Protein AF-A0A562S3S8-F1 (afdb_monomer)

Sequence (73 aa):
MGTALVPLIPTVQWLHKVPLPRPDSSFVTQLIANAEHLPQTSRLRRASSEDARMAYGTKRPLGSVTARTRQVA

pLDDT: mean 73.82, std 10.88, range [53.75, 94.5]

Radius of gyration: 23.76 Å; Cα contacts (8 Å, |Δi|>4): 3; chains: 1; bounding box: 48×52×42 Å

Organism: NCBI:txid990078

Mean predicted aligned error: 17.97 Å

Solvent-accessible surface area (backbone atoms only — not comparable to full-atom values): 5273 Å² t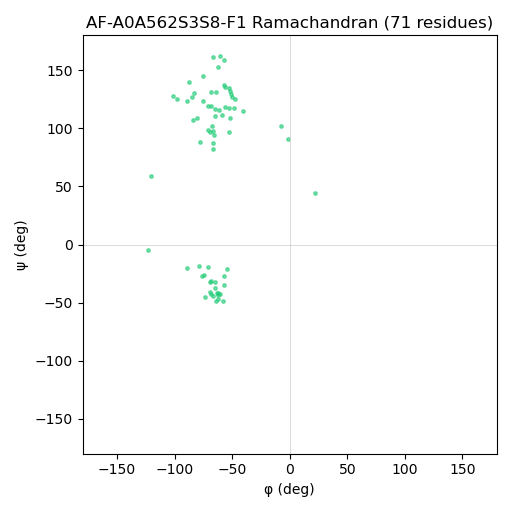otal; per-residue (Å²): 141,83,85,80,86,73,86,77,75,81,79,78,77,78,67,85,73,74,86,69,82,78,78,55,72,67,59,54,52,53,51,55,66,45,64,76,52,69,59,71,66,71,73,54,64,72,74,46,76,64,54,51,43,71,74,68,39,93,66,77,79,75,72,83,75,81,86,75,77,83,84,84,131

Structure (mmCIF, N/CA/C/O backbone):
data_AF-A0A562S3S8-F1
#
_entry.id   AF-A0A562S3S8-F1
#
loop_
_atom_site.group_PDB
_atom_site.id
_atom_site.type_symbol
_atom_site.label_atom_id
_atom_site.label_alt_id
_atom_site.label_comp_id
_atom_site.label_asym_id
_atom_site.label_entity_id
_atom_site.label_seq_id
_atom_site.pdbx_PDB_ins_code
_atom_site.Cartn_x
_atom_site.Cartn_y
_atom_site.Cartn_z
_atom_site.occupancy
_atom_site.B_iso_or_equiv
_atom_site.auth_seq_id
_atom_site.auth_comp_id
_atom_site.auth_asym_id
_atom_site.auth_atom_id
_atom_site.pdbx_PDB_model_num
ATOM 1 N N . MET A 1 1 ? 3.180 -40.004 -25.801 1.00 61.78 1 MET A N 1
ATOM 2 C CA . MET A 1 1 ? 2.998 -40.039 -24.335 1.00 61.78 1 MET A CA 1
ATOM 3 C C . MET A 1 1 ? 3.013 -38.603 -23.835 1.00 61.78 1 MET A C 1
ATOM 5 O O . MET A 1 1 ? 4.079 -38.006 -23.816 1.00 61.78 1 MET A O 1
ATOM 9 N N . GLY A 1 2 ? 1.846 -38.002 -23.588 1.00 66.12 2 GLY A N 1
ATOM 10 C CA . GLY A 1 2 ? 1.736 -36.593 -23.189 1.00 66.12 2 GLY A CA 1
ATOM 11 C C . GLY A 1 2 ? 1.503 -36.470 -21.688 1.00 66.12 2 GLY A C 1
ATOM 12 O O . GLY A 1 2 ? 0.599 -37.115 -21.163 1.00 66.12 2 GLY A O 1
ATOM 13 N N . THR A 1 3 ? 2.314 -35.675 -20.998 1.00 72.81 3 THR A N 1
ATOM 14 C CA . THR A 1 3 ? 2.107 -35.334 -19.588 1.00 72.81 3 THR A CA 1
ATOM 15 C C . THR A 1 3 ? 1.227 -34.089 -19.502 1.00 72.81 3 THR A C 1
ATOM 17 O O . THR A 1 3 ? 1.532 -33.054 -20.091 1.00 72.81 3 THR A O 1
ATOM 20 N N . ALA A 1 4 ? 0.102 -34.192 -18.797 1.00 72.62 4 ALA A N 1
ATOM 21 C CA . ALA A 1 4 ? -0.772 -33.052 -18.544 1.00 72.62 4 ALA A CA 1
ATOM 22 C C . ALA A 1 4 ? -0.245 -32.261 -17.338 1.00 72.62 4 ALA A C 1
ATOM 24 O O . ALA A 1 4 ? 0.044 -32.841 -16.290 1.00 72.62 4 ALA A O 1
ATOM 25 N N . LEU A 1 5 ? -0.117 -30.941 -17.480 1.00 75.38 5 LEU A N 1
ATOM 26 C CA . LEU A 1 5 ? 0.250 -30.057 -16.376 1.00 75.38 5 LEU A CA 1
ATOM 27 C C . LEU A 1 5 ? -1.010 -29.713 -15.577 1.00 75.38 5 LEU A C 1
ATOM 29 O O . LEU A 1 5 ? -1.865 -28.962 -16.042 1.00 75.38 5 LEU A O 1
ATOM 33 N N . VAL A 1 6 ? -1.125 -30.287 -14.379 1.00 79.31 6 VAL A N 1
ATOM 34 C CA . VAL A 1 6 ? -2.201 -29.978 -13.431 1.00 79.31 6 VAL A CA 1
ATOM 35 C C . VAL A 1 6 ? -1.795 -28.740 -12.622 1.00 79.31 6 VAL A C 1
ATOM 37 O O . VAL A 1 6 ? -0.705 -28.738 -12.043 1.00 79.31 6 VAL A O 1
ATOM 40 N N . PRO A 1 7 ? -2.631 -27.689 -12.552 1.00 67.62 7 PRO A N 1
ATOM 41 C CA . PRO A 1 7 ? -2.355 -26.543 -11.702 1.00 67.62 7 PRO A CA 1
ATOM 42 C C . PRO A 1 7 ? -2.388 -26.975 -10.233 1.00 67.62 7 PRO A C 1
ATOM 44 O O . PRO A 1 7 ? -3.442 -27.295 -9.685 1.00 67.62 7 PRO A O 1
ATOM 47 N N . LEU A 1 8 ? -1.224 -26.975 -9.588 1.00 76.06 8 LEU A N 1
ATOM 48 C CA . LEU A 1 8 ? -1.127 -27.101 -8.141 1.00 76.06 8 LEU A CA 1
ATOM 49 C C . LEU A 1 8 ? -1.407 -25.727 -7.539 1.00 76.06 8 LEU A C 1
ATOM 51 O O . LEU A 1 8 ? -0.608 -24.801 -7.680 1.00 76.06 8 LEU A O 1
ATOM 55 N N . ILE A 1 9 ? -2.563 -25.583 -6.897 1.00 75.88 9 ILE A N 1
ATOM 56 C CA . ILE A 1 9 ? -2.880 -24.376 -6.137 1.00 75.88 9 ILE A CA 1
ATOM 57 C C . ILE A 1 9 ? -1.996 -24.404 -4.886 1.00 75.88 9 ILE A C 1
ATOM 59 O O . ILE A 1 9 ? -2.108 -25.350 -4.101 1.00 75.88 9 ILE A O 1
ATOM 63 N N . PRO A 1 10 ? -1.108 -23.417 -4.674 1.00 68.50 10 PRO A N 1
ATOM 64 C CA . PRO A 1 10 ? -0.329 -23.362 -3.451 1.00 68.50 10 PRO A CA 1
ATOM 65 C C . PRO A 1 10 ? -1.292 -23.220 -2.272 1.00 68.50 10 PRO A C 1
ATOM 67 O O . PRO A 1 10 ? -2.015 -22.230 -2.150 1.00 68.50 10 PRO A O 1
ATOM 70 N N . THR A 1 11 ? -1.316 -24.223 -1.398 1.00 68.06 11 THR A N 1
ATOM 71 C CA . THR A 1 11 ? -2.031 -24.142 -0.128 1.00 68.06 11 THR A CA 1
ATOM 72 C C . THR A 1 11 ? -1.286 -23.150 0.752 1.00 68.06 11 THR A C 1
ATOM 74 O O . THR A 1 11 ? -0.280 -23.491 1.375 1.00 68.06 11 THR A O 1
ATOM 77 N N . VAL A 1 12 ? -1.748 -21.900 0.770 1.00 69.81 12 VAL A N 1
ATOM 78 C CA . VAL A 1 12 ? -1.254 -20.887 1.703 1.00 69.81 12 VAL A CA 1
ATOM 79 C C . VAL A 1 12 ? -1.675 -21.329 3.100 1.00 69.81 12 VAL A C 1
ATOM 81 O O . VAL A 1 12 ? -2.817 -21.133 3.513 1.00 69.81 12 VAL A O 1
ATOM 84 N N . GLN A 1 13 ? -0.757 -21.973 3.818 1.00 68.00 13 GLN A N 1
ATOM 85 C CA . GLN A 1 13 ? -0.927 -22.233 5.237 1.00 68.00 13 GLN A CA 1
ATOM 86 C C . GLN A 1 13 ? -0.867 -20.885 5.949 1.00 68.00 13 GLN A C 1
ATOM 88 O O . GLN A 1 13 ? 0.200 -20.290 6.109 1.00 68.00 13 GLN A O 1
ATOM 93 N N . TRP A 1 14 ? -2.036 -20.370 6.324 1.00 65.94 14 TRP A N 1
ATOM 94 C CA . TRP A 1 14 ? -2.137 -19.205 7.186 1.00 65.94 14 TRP A CA 1
ATOM 95 C C . TRP A 1 14 ? -1.580 -19.585 8.554 1.00 65.94 14 TRP A C 1
ATOM 97 O O . TRP A 1 14 ? -2.278 -20.147 9.394 1.00 65.94 14 TRP A O 1
ATOM 107 N N . LEU A 1 15 ? -0.293 -19.305 8.760 1.00 72.94 15 LEU A N 1
ATOM 108 C CA . LEU A 1 15 ? 0.305 -19.318 10.087 1.00 72.94 15 LEU A CA 1
ATOM 109 C C . LEU A 1 15 ? -0.542 -18.423 10.992 1.00 72.94 15 LEU A C 1
ATOM 111 O O . LEU A 1 15 ? -0.921 -17.317 10.592 1.00 72.94 15 LEU A O 1
ATOM 115 N N . HIS A 1 16 ? -0.842 -18.905 12.200 1.00 66.62 16 HIS A N 1
ATOM 116 C CA . HIS A 1 16 ? -1.514 -18.106 13.216 1.00 66.62 16 HIS A CA 1
ATOM 117 C C . HIS A 1 16 ? -0.749 -16.792 13.386 1.00 66.62 16 HIS A C 1
ATOM 119 O O . HIS A 1 16 ? 0.383 -16.768 13.872 1.00 66.62 16 HIS A O 1
ATOM 125 N N . LYS A 1 17 ? -1.352 -15.696 12.914 1.00 70.88 17 LYS A N 1
ATOM 126 C CA . LYS A 1 17 ? -0.767 -14.365 13.029 1.00 70.88 17 LYS A CA 1
ATOM 127 C C . LYS A 1 17 ? -0.708 -14.023 14.508 1.00 70.88 17 LYS A C 1
ATOM 129 O O . LYS A 1 17 ? -1.745 -13.909 15.157 1.00 70.88 17 LYS A O 1
ATOM 134 N N . VAL A 1 18 ? 0.506 -13.848 15.022 1.00 78.94 18 VAL A N 1
ATOM 135 C CA . VAL A 1 18 ? 0.721 -13.197 16.316 1.00 78.94 18 VAL A CA 1
ATOM 136 C C . VAL A 1 18 ? -0.035 -11.862 16.285 1.00 78.94 18 VAL A C 1
ATOM 138 O O . VAL A 1 18 ? 0.086 -11.148 15.283 1.00 78.94 18 VAL A O 1
ATOM 141 N N . PRO A 1 19 ? -0.832 -11.517 17.314 1.00 76.88 19 PRO A N 1
ATOM 142 C CA . PRO A 1 19 ? -1.508 -10.230 17.358 1.00 76.88 19 PRO A CA 1
ATOM 143 C C . PRO A 1 19 ? -0.464 -9.113 17.295 1.00 76.88 19 PRO A C 1
ATOM 145 O O . PRO A 1 19 ? 0.336 -8.953 18.216 1.00 76.88 19 PRO A O 1
ATOM 148 N N . LEU A 1 20 ? -0.434 -8.367 16.190 1.00 78.75 20 LEU A N 1
ATOM 149 C CA . LEU A 1 20 ? 0.391 -7.169 16.106 1.00 78.75 20 LEU A CA 1
ATOM 150 C C . LEU A 1 20 ? -0.282 -6.047 16.906 1.00 7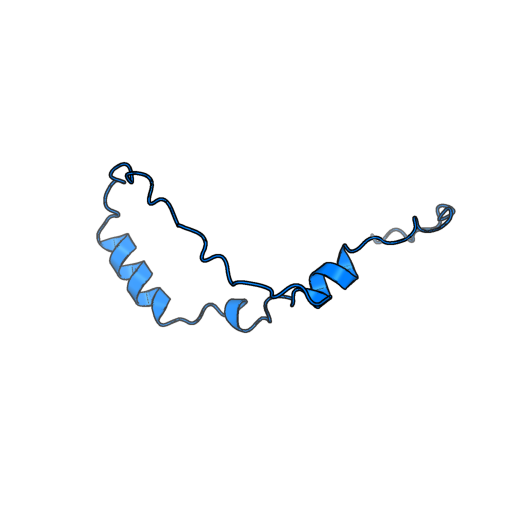8.75 20 LEU A C 1
ATOM 152 O O . LEU A 1 20 ? -1.516 -5.966 16.914 1.00 78.75 20 LEU A O 1
ATOM 156 N N . PRO A 1 21 ? 0.497 -5.166 17.558 1.00 85.06 21 PRO A N 1
ATOM 157 C CA . PRO A 1 21 ? -0.059 -3.975 18.179 1.00 85.06 21 PRO A CA 1
ATOM 158 C C . PRO A 1 21 ? -0.819 -3.162 17.130 1.00 85.06 21 PRO A C 1
ATOM 160 O O . PRO A 1 21 ? -0.355 -2.982 15.999 1.00 85.06 21 PRO A O 1
ATOM 163 N N . ARG A 1 22 ? -2.016 -2.694 17.499 1.00 86.25 22 ARG A N 1
ATOM 164 C CA . ARG A 1 22 ? -2.822 -1.859 16.611 1.00 86.25 22 ARG A CA 1
ATOM 165 C C . ARG A 1 22 ? -2.064 -0.547 16.367 1.00 86.25 22 ARG A C 1
ATOM 167 O O . ARG A 1 22 ? -1.629 0.064 17.342 1.00 86.25 22 ARG A O 1
ATOM 174 N N . PRO A 1 23 ? -1.923 -0.100 15.110 1.00 89.38 23 PRO A N 1
ATOM 175 C CA . PRO A 1 23 ? -1.360 1.214 14.834 1.00 89.38 23 PRO A CA 1
ATOM 176 C C . PRO A 1 23 ? -2.236 2.323 15.432 1.00 89.38 23 PRO A C 1
ATOM 178 O O . PRO A 1 23 ? -3.451 2.151 15.581 1.00 89.38 23 PRO A O 1
ATOM 181 N N . ASP A 1 24 ? -1.628 3.461 15.760 1.00 93.69 24 ASP A N 1
ATOM 182 C CA . ASP A 1 24 ? -2.349 4.619 16.284 1.00 93.69 24 ASP A CA 1
ATOM 183 C C . ASP A 1 24 ? -3.303 5.235 15.239 1.00 93.69 24 ASP A C 1
ATOM 185 O O . ASP A 1 24 ? -3.219 4.984 14.033 1.00 93.69 24 ASP A O 1
ATOM 189 N N . SER A 1 25 ? -4.266 6.033 15.707 1.00 93.31 25 SER A N 1
ATOM 190 C CA . SER A 1 25 ? -5.293 6.634 14.847 1.00 93.31 25 SER A CA 1
ATOM 191 C C . SER A 1 25 ? -4.724 7.628 13.834 1.00 93.31 25 SER A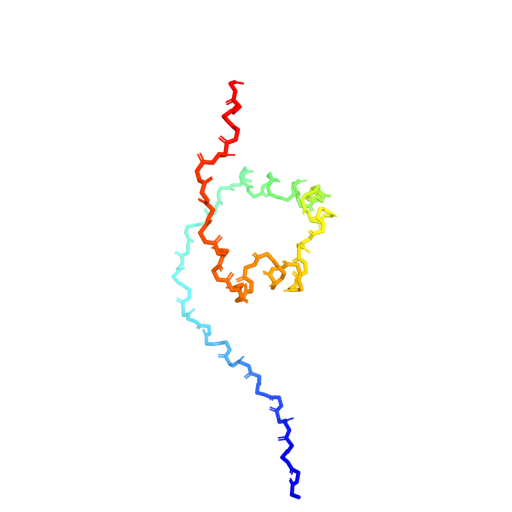 C 1
ATOM 193 O O . SER A 1 25 ? -5.250 7.722 12.721 1.00 93.31 25 SER A O 1
ATOM 195 N N . SER A 1 26 ? -3.654 8.344 14.182 1.00 94.50 26 SER A N 1
ATOM 196 C CA . SER A 1 26 ? -2.992 9.288 13.280 1.00 94.50 26 SER A CA 1
ATOM 197 C C . SER A 1 26 ? -2.342 8.545 12.114 1.00 94.50 26 SER A C 1
ATOM 199 O O . SER A 1 26 ? -2.549 8.914 10.958 1.00 94.50 26 SER A O 1
ATOM 201 N N . PHE A 1 27 ? -1.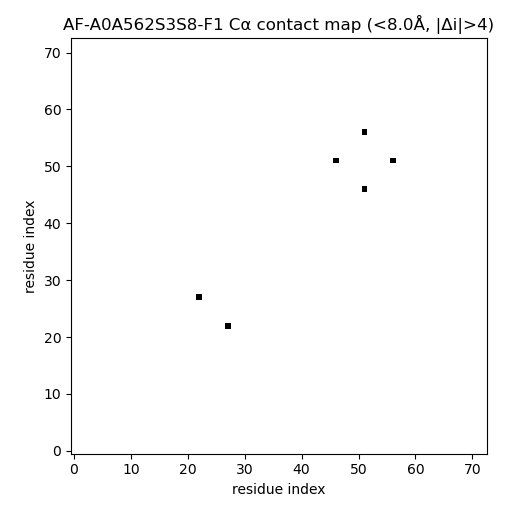651 7.438 12.397 1.00 92.50 27 PHE A N 1
ATOM 202 C CA . PHE A 1 27 ? -1.080 6.551 11.389 1.00 92.50 27 PHE A CA 1
ATOM 203 C C . PHE A 1 27 ? -2.150 6.016 10.433 1.00 92.50 27 PHE A C 1
ATOM 205 O O . PHE A 1 27 ? -1.981 6.090 9.217 1.00 92.50 27 PHE A O 1
ATOM 212 N N . VAL A 1 28 ? -3.269 5.505 10.962 1.00 92.69 28 VAL A N 1
ATOM 213 C CA . VAL A 1 28 ? -4.362 4.967 10.130 1.00 92.69 28 VAL A CA 1
ATOM 214 C C . VAL A 1 28 ? -4.962 6.054 9.236 1.00 92.69 28 VAL A C 1
ATOM 216 O O . VAL A 1 28 ? -5.204 5.810 8.056 1.00 92.69 28 VAL A O 1
ATOM 219 N N . THR A 1 29 ? -5.148 7.261 9.769 1.00 94.12 29 THR A N 1
ATOM 220 C CA . THR A 1 29 ? -5.680 8.405 9.012 1.00 94.12 29 THR A CA 1
ATOM 221 C C . THR A 1 29 ? -4.751 8.783 7.859 1.00 94.12 29 THR A C 1
ATOM 223 O O . THR A 1 29 ? -5.198 8.907 6.719 1.00 94.12 29 THR A O 1
ATOM 226 N N . GLN A 1 30 ? -3.447 8.889 8.126 1.00 92.44 30 GLN A N 1
ATOM 227 C CA . GLN A 1 30 ? -2.454 9.200 7.099 1.00 92.44 30 GLN A CA 1
ATOM 228 C C . GLN A 1 30 ? -2.348 8.090 6.045 1.00 92.44 30 GLN A C 1
ATOM 230 O O . GLN A 1 30 ? -2.188 8.378 4.860 1.00 92.44 30 GLN A O 1
ATOM 235 N N . LEU A 1 31 ? -2.452 6.823 6.456 1.00 89.25 31 LEU A N 1
ATOM 236 C CA . LEU A 1 31 ? -2.426 5.682 5.544 1.00 89.25 31 LEU A CA 1
ATOM 237 C C . LEU A 1 31 ? -3.606 5.716 4.565 1.00 89.25 31 LEU A C 1
ATOM 239 O O . LEU A 1 31 ? -3.402 5.490 3.375 1.00 89.25 31 LEU A O 1
ATOM 243 N N . ILE A 1 32 ? -4.812 6.030 5.051 1.00 88.81 32 ILE A N 1
ATOM 244 C CA . ILE A 1 32 ? -6.012 6.173 4.212 1.00 88.81 32 ILE A CA 1
ATOM 245 C C . ILE A 1 32 ? -5.846 7.345 3.244 1.00 88.81 32 ILE A C 1
ATOM 247 O O . ILE A 1 32 ? -6.021 7.162 2.043 1.00 88.81 32 ILE A O 1
ATO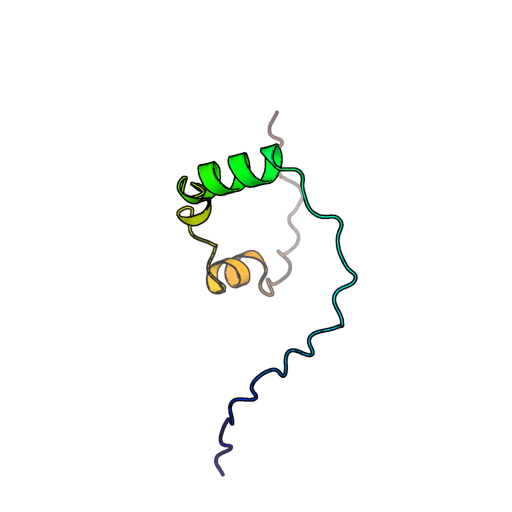M 251 N N 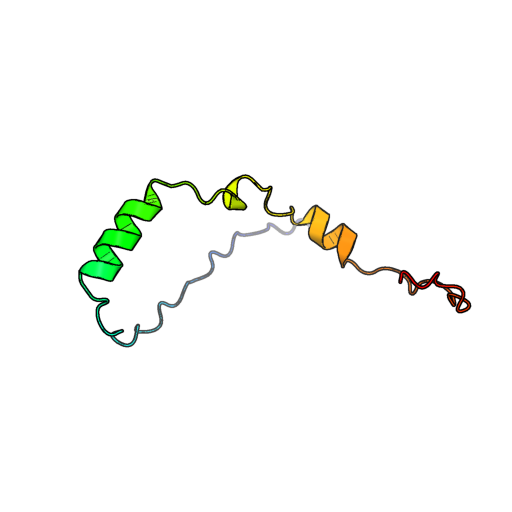. ALA A 1 33 ? -5.430 8.513 3.743 1.00 89.75 33 ALA A N 1
ATOM 252 C CA . ALA A 1 33 ? -5.184 9.687 2.905 1.00 89.75 33 ALA A CA 1
ATOM 253 C C . ALA A 1 33 ? -4.145 9.408 1.801 1.00 89.75 33 ALA A C 1
ATOM 255 O O . ALA A 1 33 ? -4.262 9.894 0.680 1.00 89.75 33 ALA A O 1
ATOM 256 N N . ASN A 1 34 ? -3.139 8.578 2.092 1.00 85.69 34 ASN A N 1
ATOM 257 C CA . ASN A 1 34 ? -2.122 8.187 1.119 1.00 85.69 34 ASN A CA 1
ATOM 258 C C . ASN A 1 34 ? -2.587 7.099 0.141 1.00 85.69 34 ASN A C 1
ATOM 260 O O . ASN A 1 34 ? -1.958 6.938 -0.900 1.00 85.69 34 ASN A O 1
ATOM 264 N N . ALA A 1 35 ? -3.646 6.343 0.441 1.00 81.44 35 ALA A N 1
ATOM 265 C CA . ALA A 1 35 ? -4.105 5.253 -0.422 1.00 81.44 35 ALA A CA 1
ATOM 266 C C . ALA A 1 35 ? -4.683 5.762 -1.754 1.00 81.44 35 ALA A C 1
ATOM 268 O O . ALA A 1 35 ? -4.555 5.097 -2.782 1.00 81.44 35 ALA A O 1
ATOM 269 N N . GLU A 1 36 ? -5.283 6.952 -1.744 1.00 74.31 36 GLU A N 1
ATOM 270 C CA . GLU A 1 36 ? -5.791 7.633 -2.942 1.00 74.31 36 GLU A CA 1
ATOM 271 C C . GLU A 1 36 ? -4.658 8.230 -3.787 1.00 74.31 36 GLU A C 1
ATOM 273 O O . GLU A 1 36 ? -4.752 8.341 -5.014 1.00 74.31 36 GLU A O 1
ATOM 278 N N . HIS A 1 37 ? -3.536 8.553 -3.143 1.00 73.50 37 HIS A N 1
ATOM 279 C CA . HIS A 1 37 ? -2.319 8.969 -3.813 1.00 73.50 37 HIS A CA 1
ATOM 280 C C . HIS A 1 37 ? -1.610 7.739 -4.375 1.00 73.50 37 HIS A C 1
ATOM 282 O O . HIS A 1 37 ? -0.755 7.136 -3.729 1.00 73.50 37 HIS A O 1
ATOM 288 N N . LEU A 1 38 ? -1.969 7.371 -5.612 1.00 62.91 38 LEU A N 1
ATOM 289 C CA . LEU A 1 38 ? -1.261 6.362 -6.401 1.00 62.91 38 LEU A CA 1
ATOM 290 C C . LEU A 1 38 ? 0.250 6.551 -6.208 1.00 62.91 38 LEU A C 1
ATOM 292 O O . LEU A 1 38 ? 0.773 7.589 -6.633 1.00 62.91 38 LEU A O 1
ATOM 296 N N . PRO A 1 39 ? 0.966 5.586 -5.595 1.00 63.16 39 PRO A N 1
ATOM 297 C CA . PRO A 1 39 ? 2.405 5.688 -5.500 1.00 63.16 39 PRO A CA 1
ATOM 298 C C . PRO A 1 39 ? 2.914 5.838 -6.930 1.00 63.16 39 PRO A C 1
ATOM 300 O O . PRO A 1 39 ? 2.682 4.975 -7.781 1.00 63.16 39 PRO A O 1
ATOM 303 N N . GLN A 1 40 ? 3.567 6.965 -7.218 1.00 58.97 40 GLN A N 1
ATOM 304 C CA . GLN A 1 40 ? 4.118 7.271 -8.544 1.00 58.97 40 GLN A CA 1
ATOM 305 C C . GLN A 1 40 ? 5.055 6.142 -9.020 1.00 58.97 40 GLN A C 1
ATOM 307 O O . GLN A 1 40 ? 5.241 5.925 -10.217 1.00 58.97 40 GLN A O 1
ATOM 312 N N . THR A 1 41 ? 5.559 5.345 -8.074 1.00 53.75 41 THR A N 1
ATOM 313 C CA . THR A 1 41 ? 6.362 4.140 -8.279 1.00 53.75 41 THR A CA 1
ATOM 314 C C . THR A 1 41 ? 5.596 2.942 -8.853 1.00 53.75 41 THR A C 1
ATOM 316 O O . THR A 1 41 ? 6.225 2.064 -9.427 1.00 53.75 41 THR A O 1
ATOM 319 N N . SER A 1 42 ? 4.260 2.879 -8.772 1.00 55.50 42 SER A N 1
ATOM 320 C CA . SER A 1 42 ? 3.483 1.784 -9.381 1.00 55.50 42 SER A CA 1
ATOM 321 C C . SER A 1 42 ? 3.344 1.933 -10.897 1.00 55.50 42 SER A C 1
ATOM 323 O O . SER A 1 42 ? 3.165 0.930 -11.588 1.00 55.50 42 SER A O 1
ATOM 325 N N . ARG A 1 43 ? 3.403 3.166 -11.423 1.00 55.28 43 ARG A N 1
ATOM 326 C CA . ARG A 1 43 ? 3.399 3.431 -12.874 1.00 55.28 43 ARG A CA 1
ATOM 327 C C . ARG A 1 43 ? 4.797 3.441 -13.479 1.00 55.28 43 ARG A C 1
ATOM 329 O O . ARG A 1 43 ? 4.928 3.234 -14.684 1.00 55.28 43 ARG A O 1
ATOM 336 N N . LEU A 1 44 ? 5.832 3.628 -12.656 1.00 59.44 44 LEU A N 1
ATOM 337 C CA . LEU A 1 44 ? 7.207 3.278 -13.002 1.00 59.44 44 LEU A CA 1
ATOM 338 C C . LEU A 1 44 ? 7.275 1.755 -13.107 1.00 59.44 44 LEU A C 1
ATOM 340 O O . LEU A 1 44 ? 7.578 1.063 -12.143 1.00 59.44 44 LEU A O 1
ATOM 344 N N . ARG A 1 45 ? 6.855 1.273 -14.282 1.00 57.94 45 ARG A N 1
ATOM 345 C CA . ARG A 1 45 ? 6.891 -0.094 -14.801 1.00 57.94 45 ARG A CA 1
ATOM 346 C C . ARG A 1 45 ? 7.686 -1.007 -13.864 1.00 57.94 45 ARG A C 1
ATOM 348 O O . ARG A 1 45 ? 8.916 -0.962 -13.880 1.00 57.94 45 ARG A O 1
ATOM 355 N N . ARG A 1 46 ? 7.002 -1.818 -13.038 1.00 65.00 46 ARG A N 1
ATOM 356 C CA . ARG A 1 46 ? 7.672 -2.964 -12.405 1.00 65.00 46 ARG A CA 1
ATOM 357 C C . ARG A 1 46 ? 8.406 -3.665 -13.539 1.00 65.00 46 ARG A C 1
ATOM 359 O O . ARG A 1 46 ? 7.757 -4.040 -14.517 1.00 65.00 46 ARG A O 1
ATOM 366 N N . ALA A 1 47 ? 9.732 -3.720 -13.450 1.00 69.62 47 ALA A N 1
ATOM 367 C CA . ALA A 1 47 ? 10.539 -4.403 -14.443 1.00 69.62 47 ALA A CA 1
ATOM 368 C C . ALA A 1 47 ? 9.924 -5.793 -14.632 1.00 69.62 47 ALA A C 1
ATOM 370 O O . ALA A 1 47 ? 9.603 -6.477 -13.655 1.00 69.62 47 ALA A O 1
ATOM 371 N N . SER A 1 48 ? 9.637 -6.145 -15.879 1.00 76.50 48 SER A N 1
ATOM 372 C CA . SER A 1 48 ? 9.046 -7.434 -16.196 1.00 76.50 48 SER A CA 1
ATOM 373 C C . SER A 1 48 ? 9.993 -8.552 -15.750 1.00 76.50 48 SER A C 1
ATOM 375 O O . SER A 1 48 ? 11.196 -8.349 -15.552 1.00 76.50 48 SER A O 1
ATOM 377 N N . SER A 1 49 ? 9.477 -9.772 -15.617 1.00 77.50 49 SER A N 1
ATOM 378 C CA . SER A 1 49 ? 10.341 -10.937 -15.392 1.00 77.50 49 SER A CA 1
ATOM 379 C C . SER A 1 49 ? 11.389 -11.104 -16.503 1.00 77.50 49 SER A C 1
ATOM 381 O O . SER A 1 49 ? 12.471 -11.634 -16.256 1.00 77.50 49 SER A O 1
ATOM 383 N N . GLU A 1 50 ? 11.088 -10.630 -17.715 1.00 79.75 50 GLU A N 1
ATOM 384 C CA . GLU A 1 50 ? 12.014 -10.606 -18.846 1.00 79.75 50 GLU A CA 1
ATOM 385 C C . GLU A 1 50 ? 13.160 -9.609 -18.629 1.00 79.75 50 GLU A C 1
ATOM 387 O O . GLU A 1 50 ? 14.320 -9.976 -18.815 1.00 79.75 50 GLU A O 1
ATOM 392 N N . ASP A 1 51 ? 12.872 -8.410 -18.115 1.00 80.81 51 ASP A N 1
ATOM 393 C CA . ASP A 1 51 ? 13.892 -7.410 -17.765 1.00 80.81 51 ASP A CA 1
ATOM 394 C C . ASP A 1 51 ? 14.862 -7.949 -16.698 1.00 80.81 51 ASP A C 1
ATOM 396 O O . ASP A 1 51 ? 16.082 -7.808 -16.815 1.00 80.81 51 ASP A O 1
ATOM 400 N N . ALA A 1 52 ? 14.333 -8.637 -15.679 1.00 81.69 52 ALA A N 1
ATOM 401 C CA . ALA A 1 52 ? 15.147 -9.273 -14.642 1.00 81.69 52 ALA A CA 1
ATOM 402 C C . ALA A 1 52 ? 16.044 -10.379 -15.221 1.00 81.69 52 ALA A C 1
ATOM 404 O O . ALA A 1 52 ? 17.227 -10.474 -14.884 1.00 81.69 52 ALA A O 1
ATOM 405 N N . ARG A 1 53 ? 15.508 -11.189 -16.141 1.00 82.81 53 ARG A N 1
ATOM 406 C CA . ARG A 1 53 ? 16.262 -12.245 -16.826 1.00 82.81 53 ARG A CA 1
ATOM 407 C C . ARG A 1 53 ? 17.305 -11.674 -17.791 1.00 82.81 53 ARG A C 1
ATOM 409 O O . ARG A 1 53 ? 18.378 -12.253 -17.912 1.00 82.81 53 ARG A O 1
ATOM 416 N N . MET A 1 54 ? 17.059 -10.525 -18.417 1.00 80.62 54 MET A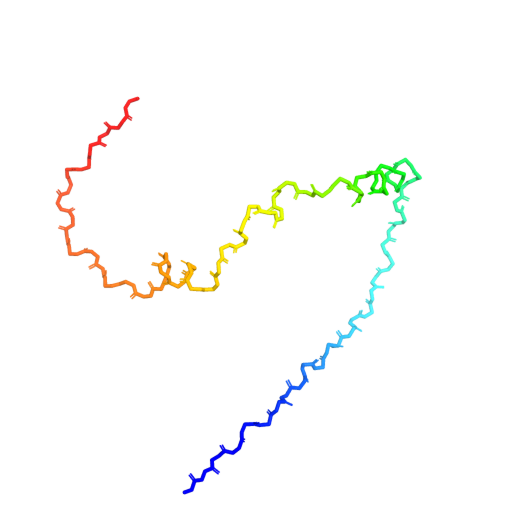 N 1
ATOM 417 C CA . MET A 1 54 ? 18.054 -9.822 -19.235 1.00 80.62 54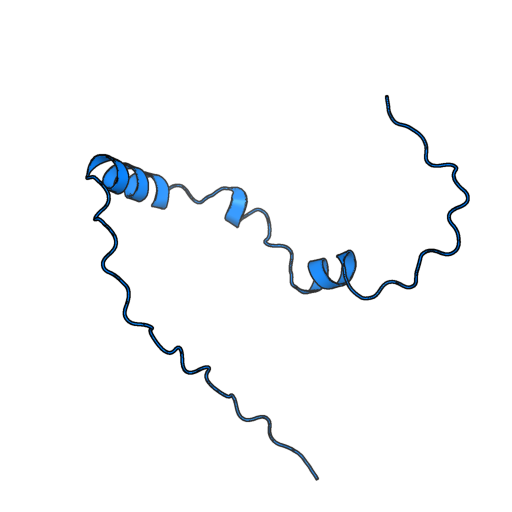 MET A CA 1
ATOM 418 C C . MET A 1 54 ? 19.189 -9.233 -18.380 1.00 80.62 54 MET A C 1
ATOM 420 O O . MET A 1 54 ? 20.363 -9.296 -18.760 1.00 80.62 54 MET A O 1
ATOM 424 N N . ALA A 1 55 ? 18.860 -8.658 -17.219 1.00 82.25 55 ALA A N 1
ATOM 425 C CA . ALA A 1 55 ? 19.830 -8.028 -16.327 1.00 82.25 55 ALA A CA 1
ATOM 426 C C . ALA A 1 55 ? 20.703 -9.051 -15.585 1.00 82.25 55 ALA A C 1
ATOM 428 O O . ALA A 1 55 ? 21.924 -8.889 -15.558 1.00 82.25 55 ALA A O 1
ATOM 429 N N . TYR A 1 56 ? 20.089 -10.111 -15.052 1.00 80.19 56 TYR A N 1
ATOM 430 C CA . TYR A 1 56 ? 20.710 -11.055 -14.112 1.00 80.19 56 TYR A CA 1
ATOM 431 C C . TYR A 1 56 ? 20.693 -12.516 -14.562 1.00 80.19 56 TYR A C 1
ATOM 433 O O . TYR A 1 56 ? 21.253 -13.368 -13.874 1.00 80.19 56 TYR A O 1
ATOM 441 N N . GLY A 1 57 ? 20.051 -12.839 -15.687 1.00 80.94 57 GLY A N 1
ATOM 442 C CA . GLY A 1 57 ? 20.124 -14.184 -16.250 1.00 80.94 57 GLY A CA 1
ATOM 443 C C . GLY A 1 57 ? 21.570 -14.581 -16.521 1.00 80.94 57 GLY A C 1
ATOM 444 O O . GLY A 1 57 ? 22.450 -13.729 -16.623 1.00 80.94 57 GLY A O 1
ATOM 445 N N . THR A 1 58 ? 21.815 -15.885 -16.619 1.00 77.69 58 THR A N 1
ATOM 446 C CA . THR A 1 58 ? 23.150 -16.467 -16.778 1.00 77.69 58 THR A CA 1
ATOM 447 C C . THR A 1 58 ? 23.893 -15.836 -17.955 1.00 77.69 58 THR A C 1
ATOM 449 O O . THR A 1 58 ? 23.712 -16.222 -19.109 1.00 77.69 58 THR A O 1
ATOM 452 N N . LYS A 1 59 ? 24.742 -14.850 -17.662 1.00 72.25 59 LYS A N 1
ATOM 453 C CA . LYS A 1 59 ? 25.663 -14.273 -18.636 1.00 72.25 59 LYS A CA 1
ATOM 454 C C . LYS A 1 59 ? 26.924 -15.114 -18.605 1.00 72.25 59 LYS A C 1
ATOM 456 O O . LYS A 1 59 ? 27.379 -15.527 -17.538 1.00 72.25 59 LYS A O 1
ATOM 461 N N . ARG A 1 60 ? 27.500 -15.373 -19.777 1.00 72.00 60 ARG A N 1
ATOM 462 C CA . ARG A 1 60 ? 28.878 -15.867 -19.828 1.00 72.00 60 ARG A CA 1
ATOM 463 C C . ARG A 1 60 ? 29.749 -14.836 -19.098 1.00 72.00 60 ARG A C 1
ATOM 465 O O . ARG A 1 60 ? 29.501 -13.642 -19.296 1.00 72.00 60 ARG A O 1
ATOM 472 N N . PRO A 1 61 ? 30.714 -15.255 -18.261 1.00 66.88 61 PRO A N 1
ATOM 473 C CA . PRO A 1 61 ? 31.679 -14.329 -17.690 1.00 66.88 61 PRO A CA 1
ATOM 474 C C . PRO A 1 61 ? 32.222 -13.460 -18.821 1.00 66.88 61 PRO A C 1
ATOM 476 O O . PRO A 1 61 ? 32.647 -13.994 -19.849 1.00 66.88 61 PRO A O 1
ATOM 479 N N . LEU A 1 62 ? 32.121 -12.136 -18.676 1.00 65.19 62 LEU A N 1
ATOM 480 C CA . LEU A 1 62 ? 32.756 -11.214 -19.611 1.00 65.19 62 LEU A CA 1
ATOM 481 C C . LEU A 1 62 ? 34.224 -11.635 -19.680 1.00 65.19 62 LEU A C 1
ATOM 483 O O . LEU A 1 62 ? 34.899 -11.666 -18.649 1.00 65.19 62 LEU A O 1
ATOM 487 N N . GLY A 1 63 ? 34.678 -12.055 -20.864 1.00 66.88 63 GLY A N 1
ATOM 488 C CA . GLY A 1 63 ? 36.072 -12.429 -21.069 1.00 66.88 63 GLY A CA 1
ATOM 489 C C . GLY A 1 63 ? 36.949 -11.299 -20.547 1.00 66.88 63 GLY A C 1
ATOM 490 O O . GLY A 1 63 ? 36.647 -10.147 -20.847 1.00 66.88 63 GLY A O 1
ATOM 491 N N . SER A 1 64 ? 37.934 -11.653 -19.712 1.00 65.06 64 SER A N 1
ATOM 492 C CA . SER A 1 64 ? 38.953 -10.783 -19.105 1.00 65.06 64 SER A CA 1
ATOM 493 C C . SER A 1 64 ? 38.845 -9.321 -19.552 1.00 65.06 64 SER A C 1
ATOM 495 O O . SER A 1 64 ? 39.399 -8.927 -20.581 1.00 65.06 64 SER A O 1
ATOM 497 N N . VAL A 1 65 ? 38.089 -8.510 -18.806 1.00 60.03 65 VAL A N 1
ATOM 498 C CA . VAL A 1 65 ? 38.102 -7.062 -19.015 1.00 60.03 65 VAL A CA 1
ATOM 499 C C . VAL A 1 65 ? 39.461 -6.600 -18.518 1.00 60.03 65 VAL A C 1
ATOM 501 O O . VAL A 1 65 ? 39.674 -6.458 -17.316 1.00 60.03 65 VAL A O 1
ATOM 504 N N . THR A 1 66 ? 40.410 -6.402 -19.429 1.00 6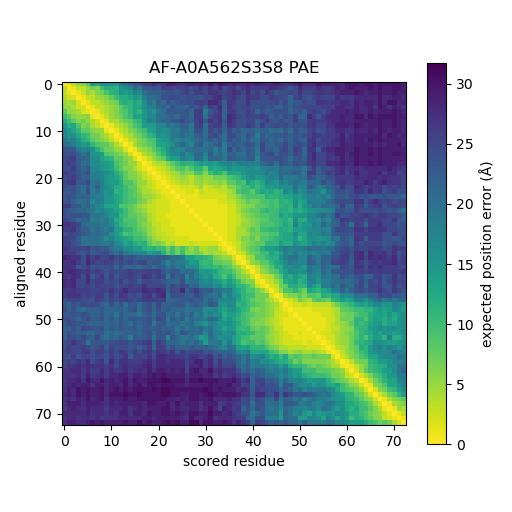1.22 66 THR A N 1
ATOM 505 C CA . THR A 1 66 ? 41.696 -5.793 -19.096 1.00 61.22 66 THR A CA 1
ATOM 506 C C . THR A 1 66 ? 41.452 -4.336 -18.700 1.00 61.22 66 THR A C 1
ATOM 508 O O . THR A 1 66 ? 41.424 -3.452 -19.550 1.00 61.22 66 THR A O 1
ATOM 511 N N . ALA A 1 67 ? 41.167 -4.130 -17.412 1.00 59.75 67 ALA A N 1
ATOM 512 C CA . ALA A 1 67 ? 41.402 -2.977 -16.539 1.00 59.75 67 ALA A CA 1
ATOM 513 C C . ALA A 1 67 ? 41.614 -1.578 -17.167 1.00 59.75 67 ALA A C 1
ATOM 515 O O . ALA A 1 67 ? 42.480 -0.825 -16.731 1.00 59.75 67 ALA A O 1
ATOM 516 N N . ARG A 1 68 ? 40.818 -1.172 -18.159 1.00 62.16 68 ARG A N 1
ATOM 517 C CA . ARG A 1 68 ? 40.683 0.238 -18.563 1.00 62.16 68 ARG A CA 1
ATOM 518 C C . ARG A 1 68 ? 39.238 0.691 -18.416 1.00 62.16 68 ARG A C 1
ATOM 520 O O . ARG A 1 68 ? 38.588 1.107 -19.368 1.00 62.16 68 ARG A O 1
ATOM 527 N N . THR A 1 69 ? 38.725 0.596 -17.195 1.00 65.00 69 THR A N 1
ATOM 528 C CA . THR A 1 69 ? 37.497 1.283 -16.792 1.00 65.00 69 THR A CA 1
ATOM 529 C C . THR A 1 69 ? 37.817 2.761 -16.582 1.00 65.00 69 THR A C 1
ATOM 531 O O . THR A 1 69 ? 38.714 3.096 -15.811 1.00 65.00 69 THR A O 1
ATOM 534 N N . ARG A 1 70 ? 37.116 3.658 -17.282 1.00 68.19 70 ARG A N 1
ATOM 535 C CA . ARG A 1 70 ? 37.264 5.107 -17.092 1.00 68.19 70 ARG A CA 1
ATOM 536 C C . ARG A 1 70 ? 36.713 5.481 -15.714 1.00 68.19 70 ARG A C 1
ATOM 538 O O . ARG A 1 70 ? 35.531 5.269 -15.457 1.00 68.19 70 ARG A O 1
ATOM 545 N N . GLN A 1 71 ? 37.561 6.025 -14.847 1.00 65.62 71 GLN A N 1
ATOM 546 C CA . GLN A 1 71 ? 37.134 6.608 -13.578 1.00 65.62 71 GLN A CA 1
ATOM 547 C C . GLN A 1 71 ? 36.330 7.886 -13.869 1.00 65.62 71 GLN A C 1
ATOM 549 O O . GLN A 1 71 ? 36.748 8.709 -14.686 1.00 65.62 71 GLN A O 1
ATOM 554 N N . VAL A 1 72 ? 35.158 8.027 -13.251 1.00 69.06 72 VAL A N 1
ATOM 555 C CA . VAL A 1 72 ? 34.366 9.265 -13.262 1.00 69.06 72 VAL A CA 1
ATOM 556 C C . VAL A 1 72 ? 34.674 9.981 -11.948 1.00 69.06 72 VAL A C 1
ATOM 558 O O . VAL A 1 72 ? 34.613 9.341 -10.899 1.00 69.06 72 VAL A O 1
ATOM 561 N N . ALA A 1 73 ? 35.108 11.239 -12.032 1.00 57.72 73 ALA A N 1
ATOM 562 C CA . ALA A 1 73 ? 35.405 12.097 -10.884 1.00 57.72 73 ALA A CA 1
ATOM 563 C C . ALA A 1 73 ? 34.146 12.826 -10.406 1.00 57.72 73 ALA A C 1
ATOM 565 O O . ALA A 1 73 ? 33.295 13.124 -11.278 1.00 57.72 73 ALA A O 1
#

Secondary structure (DSSP, 8-state):
-PPP---------------PPPPPHHHHHHHHHHHSS--HHHHS-PPPHHHHHHHHS-PPPPS---S-PPPP-

Foldseek 3Di:
DDDDDDDDDPPPPPDDDDDDPDDDPVVVVVVVVCVVVDPPVVVVDPQDPVNVCVVDNDDDPPPPPPPPDDDDD